Protein AF-A0A9E5EBV9-F1 (afdb_monomer)

Structure (mmCIF, N/CA/C/O backbone):
data_AF-A0A9E5EBV9-F1
#
_entry.id   AF-A0A9E5EBV9-F1
#
loop_
_atom_site.group_PDB
_atom_site.id
_atom_site.type_symbol
_atom_site.label_atom_id
_atom_site.label_alt_id
_atom_site.label_comp_id
_atom_site.label_asym_id
_atom_site.label_entity_id
_atom_site.label_seq_id
_atom_site.pdbx_PDB_ins_code
_atom_site.Cartn_x
_atom_site.Cartn_y
_atom_site.Cartn_z
_atom_site.occupancy
_atom_site.B_iso_or_equiv
_atom_site.auth_seq_id
_atom_site.auth_comp_id
_atom_site.auth_asym_id
_atom_site.auth_atom_id
_atom_site.pdbx_PDB_model_num
ATOM 1 N N . LEU A 1 1 ? -6.041 -7.191 -10.583 1.00 44.47 1 LEU A N 1
ATOM 2 C CA . LEU A 1 1 ? -5.386 -5.917 -10.210 1.00 44.47 1 LEU A CA 1
ATOM 3 C C . LEU A 1 1 ? -5.251 -5.049 -11.451 1.00 44.47 1 LEU A C 1
ATOM 5 O O . LEU A 1 1 ? -4.605 -5.477 -12.392 1.00 44.47 1 LEU A O 1
ATOM 9 N N . GLU A 1 2 ? -5.835 -3.852 -11.453 1.00 33.56 2 GLU A N 1
ATOM 10 C CA . GLU A 1 2 ? -5.531 -2.808 -12.446 1.00 33.56 2 GLU A CA 1
ATOM 11 C C . GLU A 1 2 ? -4.588 -1.787 -11.808 1.00 33.56 2 GLU A C 1
ATOM 13 O O . GLU A 1 2 ? -4.817 -1.449 -10.658 1.00 33.56 2 GLU A O 1
ATOM 18 N N . ILE A 1 3 ? -3.596 -1.239 -12.508 1.00 40.12 3 ILE A N 1
ATOM 19 C CA . ILE A 1 3 ? -2.870 -0.017 -12.107 1.00 40.12 3 ILE A CA 1
ATOM 20 C C . ILE A 1 3 ? -2.924 0.917 -13.307 1.00 40.12 3 ILE A C 1
ATOM 22 O O . ILE A 1 3 ? -2.638 0.493 -14.417 1.00 40.12 3 ILE A O 1
ATOM 26 N N . ARG A 1 4 ? -3.335 2.168 -13.114 1.00 34.97 4 ARG A N 1
ATOM 27 C CA . ARG A 1 4 ? -3.320 3.180 -14.175 1.00 34.97 4 ARG A CA 1
ATOM 28 C C . ARG A 1 4 ? -2.422 4.315 -13.713 1.00 34.97 4 ARG A C 1
ATOM 30 O O . ARG A 1 4 ? -2.756 4.956 -12.723 1.00 34.97 4 ARG A O 1
ATOM 37 N N . GLY A 1 5 ? -1.303 4.509 -14.408 1.00 34.41 5 GLY A N 1
ATOM 38 C CA . GLY A 1 5 ? -0.495 5.724 -14.322 1.00 34.41 5 GLY A CA 1
ATOM 39 C C . GLY A 1 5 ? -0.936 6.759 -15.370 1.00 34.41 5 GLY A C 1
ATOM 40 O O . GLY A 1 5 ? -1.606 6.387 -16.342 1.00 34.41 5 GLY A O 1
ATOM 41 N N . PRO A 1 6 ? -0.548 8.040 -15.233 1.00 37.88 6 PRO A N 1
ATOM 42 C CA . PRO A 1 6 ? -1.116 9.162 -15.994 1.00 37.88 6 PRO A CA 1
ATOM 43 C C . PRO A 1 6 ? -0.806 9.154 -17.501 1.00 37.88 6 PRO A C 1
ATOM 45 O O . PRO A 1 6 ? -1.364 9.962 -18.235 1.00 37.88 6 PRO A O 1
ATOM 48 N N . MET A 1 7 ? 0.073 8.258 -17.972 1.00 41.06 7 MET A N 1
ATOM 49 C CA . MET A 1 7 ? 0.537 8.195 -19.369 1.00 41.06 7 MET A CA 1
ATOM 50 C C . MET A 1 7 ? 0.573 6.775 -19.971 1.00 41.06 7 MET A C 1
ATOM 52 O O . MET A 1 7 ? 1.386 6.500 -20.846 1.00 41.06 7 MET A O 1
ATOM 56 N N . GLY A 1 8 ? -0.274 5.842 -19.519 1.00 38.03 8 GLY A N 1
ATOM 57 C CA . GLY A 1 8 ? -0.340 4.500 -20.133 1.00 38.03 8 GLY A CA 1
ATOM 58 C C . GLY A 1 8 ? 0.892 3.612 -1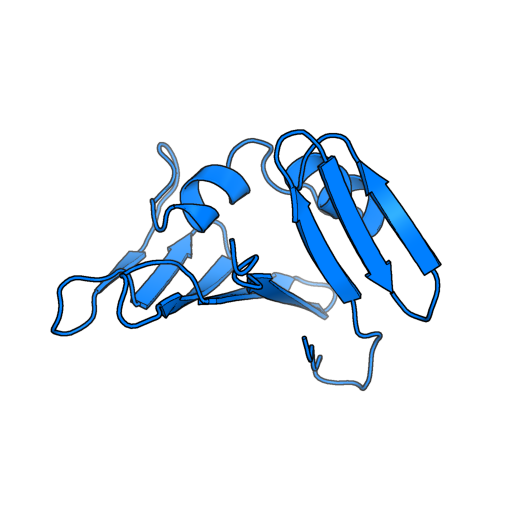9.883 1.00 38.03 8 GLY A C 1
ATOM 59 O O . GLY A 1 8 ? 1.202 2.741 -20.689 1.00 38.03 8 GLY A O 1
ATOM 60 N N . GLY A 1 9 ? 1.606 3.826 -18.773 1.00 37.00 9 GLY A N 1
ATOM 61 C CA . GLY A 1 9 ? 2.768 3.026 -18.377 1.00 37.00 9 GLY A CA 1
ATOM 62 C C . GLY A 1 9 ? 2.393 1.787 -17.554 1.00 37.00 9 GLY A C 1
ATOM 63 O O . GLY A 1 9 ? 1.720 1.914 -16.536 1.00 37.00 9 GLY A O 1
ATOM 64 N N . ALA A 1 10 ? 2.845 0.626 -18.040 1.00 44.00 10 ALA A N 1
ATOM 65 C CA . ALA A 1 10 ? 2.895 -0.728 -17.471 1.00 44.00 10 ALA A CA 1
ATOM 66 C C . ALA A 1 10 ? 2.175 -1.024 -16.137 1.00 44.00 10 ALA A C 1
ATOM 68 O O . ALA A 1 10 ? 2.545 -0.549 -15.063 1.00 44.00 10 ALA A O 1
ATOM 69 N N . ILE A 1 11 ? 1.218 -1.951 -16.211 1.00 51.16 11 ILE A N 1
ATOM 70 C CA . ILE A 1 11 ? 0.516 -2.550 -15.073 1.00 51.16 11 ILE A CA 1
ATOM 71 C C . ILE A 1 11 ? 1.452 -3.560 -14.404 1.00 51.16 11 ILE A C 1
ATOM 73 O O . ILE A 1 11 ? 1.984 -4.438 -15.084 1.00 51.16 11 ILE A O 1
ATOM 77 N N . ALA A 1 12 ? 1.627 -3.469 -13.084 1.00 57.00 12 ALA A N 1
ATOM 78 C CA . ALA A 1 12 ? 2.408 -4.443 -12.331 1.00 57.00 12 ALA A CA 1
ATOM 79 C C . ALA A 1 12 ? 1.597 -5.042 -11.167 1.00 57.00 12 ALA A C 1
ATOM 81 O O . ALA A 1 12 ? 1.024 -4.303 -10.372 1.00 57.00 12 ALA A O 1
ATOM 82 N N . LYS A 1 13 ? 1.521 -6.374 -11.067 1.00 61.81 13 LYS A N 1
ATOM 83 C CA . LYS A 1 13 ? 0.808 -7.115 -10.019 1.00 61.81 13 LYS A CA 1
ATOM 84 C C . LYS A 1 13 ? 1.749 -7.678 -8.986 1.00 61.81 13 LYS A C 1
ATOM 86 O O . LYS A 1 13 ? 2.511 -8.576 -9.299 1.00 61.81 13 LYS A O 1
ATOM 91 N N . ILE A 1 14 ? 1.631 -7.192 -7.753 1.00 63.09 14 ILE A N 1
ATOM 92 C CA . ILE A 1 14 ? 2.335 -7.759 -6.606 1.00 63.09 14 ILE A CA 1
ATOM 93 C C . ILE A 1 14 ? 1.414 -8.756 -5.903 1.00 63.09 14 ILE A C 1
ATOM 95 O O . ILE A 1 14 ? 0.296 -8.409 -5.530 1.00 63.09 14 ILE A O 1
ATOM 99 N N . THR A 1 15 ? 1.898 -9.981 -5.735 1.00 62.56 15 THR A N 1
ATOM 100 C CA . THR A 1 15 ? 1.306 -11.034 -4.904 1.00 62.56 15 THR A CA 1
ATOM 101 C C . THR A 1 15 ? 2.249 -11.262 -3.731 1.00 62.56 15 THR A C 1
ATOM 103 O O . THR A 1 15 ? 3.442 -11.439 -3.957 1.00 62.56 15 THR A O 1
ATOM 106 N N . ILE A 1 16 ? 1.744 -11.215 -2.499 1.00 56.31 16 ILE A N 1
ATOM 107 C CA . ILE A 1 16 ? 2.549 -11.422 -1.288 1.00 56.31 16 ILE A CA 1
ATOM 108 C C . ILE A 1 16 ? 2.058 -12.698 -0.613 1.00 56.31 16 ILE A C 1
ATOM 110 O O . ILE A 1 16 ? 0.903 -12.773 -0.203 1.00 56.31 16 ILE A O 1
ATOM 114 N N . ASN A 1 17 ? 2.958 -13.662 -0.484 1.00 61.00 17 ASN A N 1
ATOM 115 C CA . ASN A 1 17 ? 2.803 -14.890 0.278 1.00 61.00 17 ASN A CA 1
ATOM 116 C C . ASN A 1 17 ? 3.730 -14.836 1.508 1.00 61.00 17 ASN A C 1
ATOM 118 O O . ASN A 1 17 ? 4.711 -14.084 1.520 1.00 61.00 17 ASN A O 1
ATOM 122 N N . PRO A 1 18 ? 3.476 -15.635 2.557 1.00 59.16 18 PRO A N 1
ATOM 123 C CA . PRO A 1 18 ? 4.451 -15.816 3.627 1.00 59.16 18 PRO A CA 1
ATOM 124 C C . PRO A 1 18 ? 5.808 -16.274 3.060 1.00 59.16 18 PRO A C 1
ATOM 126 O O . PRO A 1 18 ? 5.918 -17.372 2.524 1.00 59.16 18 PRO A O 1
ATOM 129 N N . GLY A 1 19 ? 6.834 -15.422 3.164 1.00 64.69 19 GLY A N 1
ATOM 130 C CA . GLY A 1 19 ? 8.199 -15.707 2.696 1.00 64.69 19 GLY A CA 1
ATOM 131 C C . GLY A 1 19 ? 8.465 -15.480 1.202 1.00 64.69 19 GLY A C 1
ATOM 132 O O . GLY A 1 19 ? 9.565 -15.784 0.745 1.00 64.69 19 GLY A O 1
ATOM 133 N N . GLU A 1 20 ? 7.500 -14.960 0.438 1.00 69.31 20 GLU A N 1
ATOM 134 C CA . GLU A 1 20 ? 7.687 -14.689 -0.989 1.00 69.31 20 GLU A CA 1
ATOM 135 C C . GLU A 1 20 ? 6.816 -13.520 -1.464 1.00 69.31 20 GLU A C 1
ATOM 137 O O . GLU A 1 20 ? 5.628 -13.439 -1.164 1.00 69.31 20 GLU A O 1
ATOM 142 N N . ALA A 1 21 ? 7.378 -12.629 -2.274 1.00 64.31 21 ALA A N 1
ATOM 143 C CA . ALA A 1 21 ? 6.627 -11.633 -3.020 1.00 64.31 21 ALA A CA 1
ATOM 144 C C . ALA A 1 21 ? 6.908 -11.785 -4.517 1.00 64.31 21 ALA A C 1
ATOM 146 O O . ALA A 1 21 ? 8.061 -11.876 -4.927 1.00 64.31 21 ALA A O 1
ATOM 147 N N . ILE A 1 22 ? 5.864 -11.761 -5.343 1.00 70.06 22 ILE A N 1
AT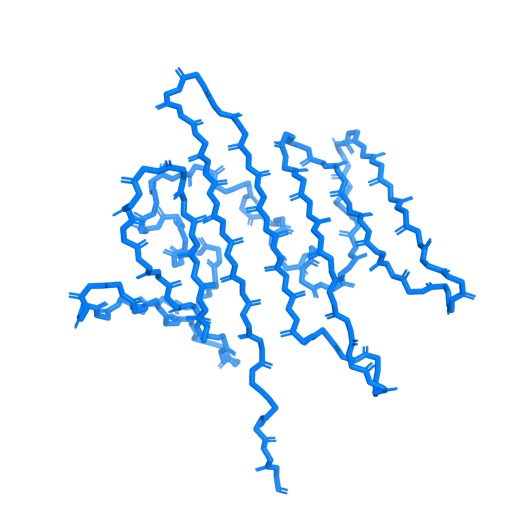OM 148 C CA . ILE A 1 22 ? 5.944 -11.904 -6.800 1.00 70.06 22 ILE A CA 1
ATOM 149 C C . ILE A 1 22 ? 5.368 -10.656 -7.459 1.00 70.06 22 ILE A C 1
ATOM 151 O O . ILE A 1 22 ? 4.209 -10.326 -7.230 1.00 70.06 22 ILE A O 1
ATOM 155 N N . LEU A 1 23 ? 6.142 -9.998 -8.316 1.00 71.19 23 LEU A N 1
ATOM 156 C CA . LEU A 1 23 ? 5.704 -8.939 -9.214 1.00 71.19 23 LEU A CA 1
ATOM 157 C C . LEU A 1 23 ? 5.501 -9.502 -10.616 1.00 71.19 23 LEU A C 1
ATOM 159 O O . LEU A 1 23 ? 6.426 -10.066 -11.183 1.00 71.19 23 LEU A O 1
ATOM 163 N N . GLU A 1 24 ? 4.357 -9.247 -11.229 1.00 70.31 24 GLU A N 1
ATOM 164 C CA . GLU A 1 24 ? 4.100 -9.514 -12.640 1.00 70.31 24 GLU A CA 1
ATOM 165 C C . GLU A 1 24 ? 3.893 -8.202 -13.399 1.00 70.31 24 GLU A C 1
ATOM 167 O O . GLU A 1 24 ? 2.942 -7.487 -13.113 1.00 70.31 24 GLU A O 1
ATOM 172 N N . ARG A 1 25 ? 4.755 -7.873 -14.364 1.00 62.72 25 ARG A N 1
ATOM 173 C CA . ARG A 1 25 ? 4.683 -6.651 -15.179 1.00 62.72 25 ARG A CA 1
ATOM 174 C C . ARG A 1 25 ? 4.930 -6.978 -16.645 1.00 62.72 25 ARG A C 1
ATOM 176 O O . ARG A 1 25 ? 5.954 -7.574 -16.960 1.00 62.72 25 ARG A O 1
ATOM 183 N N . ASP A 1 26 ? 4.035 -6.552 -17.535 1.00 64.25 26 ASP A N 1
ATOM 184 C CA . ASP A 1 26 ? 4.176 -6.738 -18.992 1.00 64.25 26 ASP A CA 1
ATOM 185 C C . ASP A 1 26 ? 4.516 -8.202 -19.376 1.00 64.25 26 ASP A C 1
ATOM 187 O O . ASP A 1 26 ? 5.352 -8.467 -20.239 1.00 64.25 26 ASP A O 1
ATOM 191 N N . GLY A 1 27 ? 3.926 -9.173 -18.664 1.00 64.25 27 GLY A N 1
ATOM 192 C CA . GLY A 1 27 ? 4.182 -10.611 -18.835 1.00 64.25 27 GLY A CA 1
ATOM 193 C C . GLY A 1 27 ? 5.469 -11.146 -18.186 1.00 64.25 27 GLY A C 1
ATOM 194 O O . GLY A 1 27 ? 5.694 -12.355 -18.192 1.00 64.25 27 GLY A O 1
ATOM 195 N N . LYS A 1 28 ? 6.309 -10.293 -17.588 1.00 65.06 28 LYS A N 1
ATOM 196 C CA . LYS A 1 28 ? 7.502 -10.697 -16.829 1.00 65.06 28 LYS A CA 1
ATOM 197 C C . LYS A 1 28 ? 7.177 -10.848 -15.352 1.00 65.06 28 LYS A C 1
ATOM 199 O O . LYS A 1 28 ? 6.596 -9.946 -14.755 1.00 65.06 28 LYS A O 1
ATOM 204 N N . LYS A 1 29 ? 7.608 -11.959 -14.756 1.00 73.75 29 LYS A N 1
ATOM 205 C CA . LYS A 1 29 ? 7.511 -12.200 -13.314 1.00 73.75 29 LYS A CA 1
ATOM 206 C C . LYS A 1 29 ? 8.874 -12.037 -12.654 1.00 73.75 29 LYS A C 1
ATOM 208 O O . LYS A 1 29 ? 9.856 -12.590 -13.139 1.00 73.75 29 LYS A O 1
ATOM 213 N N . VAL A 1 30 ? 8.921 -11.290 -11.561 1.00 74.44 30 VAL A N 1
ATOM 214 C CA . VAL A 1 30 ? 10.085 -11.143 -10.682 1.00 74.44 30 VAL A CA 1
ATOM 215 C C . VAL A 1 30 ? 9.637 -11.558 -9.291 1.00 74.44 30 VAL A C 1
ATOM 217 O O . VAL A 1 30 ? 8.573 -11.130 -8.860 1.00 74.44 30 VAL A O 1
ATOM 220 N N . SER A 1 31 ? 10.405 -12.386 -8.593 1.00 75.75 31 SER A N 1
ATOM 221 C CA . SER A 1 31 ? 10.123 -12.749 -7.203 1.00 75.75 31 SER A CA 1
ATOM 222 C C . SER A 1 31 ? 11.229 -12.270 -6.267 1.00 75.75 31 SER A C 1
ATOM 224 O O . SER A 1 31 ? 12.366 -12.041 -6.685 1.00 75.75 31 SER A O 1
ATOM 226 N N . ALA A 1 32 ? 10.884 -12.080 -4.998 1.00 75.69 32 ALA A N 1
ATOM 227 C CA . ALA A 1 32 ? 11.817 -11.790 -3.919 1.00 75.69 32 ALA A CA 1
ATOM 228 C C . ALA A 1 32 ? 11.324 -12.401 -2.600 1.00 75.69 32 ALA A C 1
ATOM 230 O O . ALA A 1 32 ? 10.174 -12.818 -2.493 1.00 75.69 32 ALA A O 1
ATOM 231 N N . ILE A 1 33 ? 12.197 -12.425 -1.592 1.00 72.62 33 ILE A N 1
ATOM 232 C CA . ILE A 1 33 ? 11.910 -12.984 -0.259 1.00 72.62 33 ILE A CA 1
ATOM 233 C C . ILE A 1 33 ? 10.861 -12.182 0.528 1.00 72.62 33 ILE A C 1
ATOM 235 O O . ILE A 1 33 ? 10.209 -12.711 1.423 1.00 72.62 33 ILE A O 1
ATOM 239 N N . ASP A 1 34 ? 10.686 -10.906 0.187 1.00 68.69 34 ASP A N 1
ATOM 240 C CA . ASP A 1 34 ? 9.685 -10.019 0.763 1.00 68.69 34 ASP A CA 1
ATOM 241 C C . ASP A 1 34 ? 9.318 -8.889 -0.214 1.00 68.69 34 ASP A C 1
ATOM 243 O O . ASP A 1 34 ? 9.967 -8.666 -1.245 1.00 68.69 34 ASP A O 1
ATOM 247 N N . ALA A 1 35 ? 8.227 -8.190 0.096 1.00 65.38 35 ALA A N 1
ATOM 248 C CA . ALA A 1 35 ? 7.671 -7.150 -0.761 1.00 65.38 35 ALA A CA 1
ATOM 249 C C . ALA A 1 35 ? 8.562 -5.898 -0.845 1.00 65.38 35 ALA A C 1
ATOM 251 O O . ALA A 1 35 ? 8.613 -5.265 -1.901 1.00 65.38 35 ALA A O 1
ATOM 252 N N . ASP A 1 36 ? 9.284 -5.557 0.226 1.00 69.06 36 ASP A N 1
ATOM 253 C CA . ASP A 1 36 ? 10.232 -4.440 0.242 1.00 69.06 36 ASP A CA 1
ATOM 254 C C . ASP A 1 36 ? 11.367 -4.691 -0.765 1.00 69.06 36 ASP A C 1
ATOM 256 O O . ASP A 1 36 ? 11.627 -3.849 -1.629 1.00 69.06 36 ASP A O 1
ATOM 260 N N . THR A 1 37 ? 11.967 -5.882 -0.725 1.00 71.31 37 THR A N 1
ATOM 261 C CA . THR A 1 37 ? 13.028 -6.328 -1.637 1.00 71.31 37 THR A CA 1
ATOM 262 C C . THR A 1 37 ? 12.525 -6.385 -3.077 1.00 71.31 37 THR A C 1
ATOM 264 O O . THR A 1 37 ? 13.205 -5.929 -3.998 1.00 71.31 37 THR A O 1
ATOM 267 N N . LEU A 1 38 ? 11.309 -6.897 -3.294 1.00 73.50 38 LEU A N 1
ATOM 268 C CA . LEU A 1 38 ? 10.704 -6.973 -4.623 1.00 73.50 38 LEU A CA 1
ATOM 269 C C . LEU A 1 38 ? 10.534 -5.587 -5.254 1.00 73.50 38 LEU A C 1
ATOM 271 O O . LEU A 1 38 ? 10.892 -5.372 -6.416 1.00 73.50 38 LEU A O 1
ATOM 275 N N . ILE A 1 39 ? 9.978 -4.640 -4.496 1.00 69.31 39 ILE A N 1
ATOM 276 C CA . ILE A 1 39 ? 9.736 -3.288 -4.994 1.00 69.31 39 ILE A CA 1
ATOM 277 C C . ILE A 1 39 ? 11.055 -2.532 -5.165 1.00 69.31 39 ILE A C 1
ATOM 279 O O . ILE A 1 39 ? 11.199 -1.816 -6.157 1.00 69.31 39 ILE A O 1
ATOM 283 N N . GLN A 1 40 ? 12.029 -2.721 -4.271 1.00 71.00 40 GLN A N 1
ATOM 284 C CA . GLN A 1 40 ? 13.363 -2.143 -4.428 1.00 71.00 40 GLN A CA 1
ATOM 285 C C . GLN A 1 40 ? 14.029 -2.628 -5.724 1.00 71.00 40 GLN A C 1
ATOM 287 O O . GLN A 1 40 ? 14.459 -1.804 -6.532 1.00 71.00 40 GLN A O 1
ATOM 292 N N . ASN A 1 41 ? 14.051 -3.943 -5.960 1.00 69.12 41 ASN A N 1
ATOM 293 C CA . ASN A 1 41 ? 14.649 -4.542 -7.157 1.00 69.12 41 ASN A CA 1
ATOM 294 C C . ASN A 1 41 ? 13.932 -4.132 -8.446 1.00 69.12 41 ASN A C 1
ATOM 296 O O . ASN A 1 41 ? 14.558 -4.030 -9.498 1.00 69.12 41 ASN A O 1
ATOM 300 N N . THR A 1 42 ? 12.622 -3.898 -8.378 1.00 63.81 42 THR A N 1
ATOM 301 C CA . THR A 1 42 ? 11.835 -3.575 -9.571 1.00 63.81 42 THR A CA 1
ATOM 302 C C . THR A 1 42 ? 11.835 -2.087 -9.887 1.00 63.81 42 THR A C 1
ATOM 304 O O . THR A 1 42 ? 12.028 -1.693 -11.036 1.00 63.81 42 THR A O 1
ATOM 307 N N . LEU A 1 43 ? 11.528 -1.248 -8.900 1.00 62.56 43 LEU A N 1
ATOM 308 C CA . LEU A 1 43 ? 11.303 0.177 -9.125 1.00 62.56 43 LEU A CA 1
ATOM 309 C C . LEU A 1 43 ? 12.591 0.993 -8.967 1.00 62.56 43 LEU A C 1
ATOM 311 O O . LEU A 1 43 ? 12.590 2.175 -9.301 1.00 62.56 43 LEU A O 1
ATOM 315 N N . GLY A 1 44 ? 13.673 0.400 -8.440 1.00 58.59 44 GLY A N 1
ATOM 316 C CA . GLY A 1 44 ? 14.925 1.108 -8.145 1.00 58.59 44 GLY A CA 1
ATOM 317 C C . GLY A 1 44 ? 14.754 2.212 -7.098 1.00 58.59 44 GLY A C 1
ATOM 318 O O . GLY A 1 44 ? 15.622 3.067 -6.931 1.00 58.59 44 GLY A O 1
ATOM 319 N N . LEU A 1 45 ? 13.612 2.226 -6.409 1.00 59.41 45 LEU A N 1
ATOM 320 C CA . LEU A 1 45 ? 13.304 3.210 -5.389 1.00 59.41 45 LEU A CA 1
ATOM 321 C C . LEU A 1 45 ? 13.931 2.750 -4.079 1.00 59.41 45 LEU A C 1
ATOM 323 O O . LEU A 1 45 ? 13.768 1.582 -3.712 1.00 59.41 45 LEU A O 1
ATOM 327 N N . PRO A 1 46 ? 14.549 3.656 -3.307 1.00 54.34 46 PRO A N 1
ATOM 328 C CA . PRO A 1 46 ? 14.755 3.412 -1.897 1.00 54.34 46 PRO A CA 1
ATOM 329 C C . PRO A 1 46 ? 13.370 3.446 -1.244 1.00 54.34 46 PRO A C 1
ATOM 331 O O . PRO A 1 46 ? 12.925 4.477 -0.733 1.00 54.34 46 PRO A O 1
ATOM 334 N N . LEU A 1 47 ? 12.640 2.327 -1.300 1.00 54.28 47 LEU A N 1
ATOM 335 C CA . LEU A 1 47 ? 11.639 2.091 -0.280 1.00 54.28 47 LEU A CA 1
ATOM 336 C C . LEU A 1 47 ? 12.404 2.110 1.037 1.00 54.28 47 LEU A C 1
ATOM 338 O O . LEU A 1 47 ? 13.412 1.413 1.180 1.00 54.28 47 LEU A O 1
ATOM 342 N N . PRO A 1 48 ? 12.004 2.958 1.983 1.00 52.75 48 PRO A N 1
ATOM 343 C CA . PRO A 1 48 ? 12.691 2.993 3.248 1.00 52.75 48 PRO A CA 1
ATOM 344 C C . PRO A 1 48 ? 12.430 1.636 3.907 1.00 52.75 48 PRO A C 1
ATOM 346 O O . PRO A 1 48 ? 11.280 1.299 4.178 1.00 52.75 48 PRO A O 1
ATOM 349 N N . ALA A 1 49 ? 13.505 0.867 4.089 1.00 49.28 49 ALA A N 1
ATOM 350 C CA . ALA A 1 49 ? 13.569 -0.596 4.202 1.00 49.28 49 ALA A CA 1
ATOM 351 C C . ALA A 1 49 ? 12.815 -1.262 5.379 1.00 49.28 49 ALA A C 1
ATOM 353 O O . ALA A 1 49 ? 13.172 -2.360 5.788 1.00 49.28 49 ALA A O 1
ATOM 354 N N . ARG A 1 50 ? 11.821 -0.597 5.986 1.00 58.84 50 ARG A N 1
ATOM 355 C CA . ARG A 1 50 ? 10.934 -1.099 7.056 1.00 58.84 50 ARG A CA 1
ATOM 356 C C . ARG A 1 50 ? 9.527 -0.463 7.024 1.00 58.84 50 ARG A C 1
ATOM 358 O O . ARG A 1 50 ? 8.839 -0.419 8.045 1.00 58.84 50 ARG A O 1
ATOM 365 N N . GLY A 1 51 ? 9.128 0.153 5.906 1.00 68.19 51 GLY A N 1
ATOM 366 C CA . GLY A 1 51 ? 7.886 0.936 5.801 1.00 68.19 51 GLY A CA 1
ATOM 367 C C . GLY A 1 51 ? 6.691 0.189 5.278 1.00 68.19 51 GLY A C 1
ATOM 368 O O . GLY A 1 51 ? 5.594 0.384 5.804 1.00 68.19 51 GLY A O 1
ATOM 369 N N . LEU A 1 52 ? 6.903 -0.692 4.307 1.00 75.62 52 LEU A N 1
ATOM 370 C CA . LEU A 1 52 ? 5.784 -1.322 3.641 1.00 75.62 52 LEU A CA 1
ATOM 371 C C . LEU A 1 52 ? 5.027 -2.240 4.595 1.00 75.62 52 LEU A C 1
ATOM 373 O O . LEU A 1 52 ? 3.815 -2.124 4.666 1.00 75.62 52 LEU A O 1
ATOM 377 N N . SER A 1 53 ? 5.703 -3.043 5.418 1.00 76.88 53 SER A N 1
ATOM 378 C CA . SER A 1 53 ? 5.033 -3.907 6.403 1.00 76.88 53 SER A CA 1
ATOM 379 C C . SER A 1 53 ? 4.130 -3.139 7.374 1.00 76.88 53 SER A C 1
ATOM 381 O O . SER A 1 53 ? 3.011 -3.570 7.633 1.00 76.88 53 SER A O 1
ATOM 383 N N . ASN A 1 54 ? 4.563 -1.983 7.890 1.00 85.00 54 ASN A N 1
ATOM 384 C CA . ASN A 1 54 ? 3.716 -1.162 8.765 1.00 85.00 54 ASN A CA 1
ATOM 385 C C . ASN A 1 54 ? 2.499 -0.635 7.999 1.00 85.00 54 ASN A C 1
ATOM 387 O O . ASN A 1 54 ? 1.368 -0.781 8.455 1.00 85.00 54 ASN A O 1
ATOM 391 N N . TRP A 1 55 ? 2.718 -0.105 6.797 1.00 87.25 55 TRP A N 1
ATOM 392 C CA . TRP A 1 55 ? 1.640 0.376 5.942 1.00 87.25 55 TRP A CA 1
ATOM 393 C C . TRP A 1 55 ? 0.675 -0.738 5.524 1.00 87.25 55 TRP A C 1
ATOM 395 O O . TRP A 1 55 ? -0.525 -0.539 5.589 1.00 87.25 55 TRP A O 1
ATOM 405 N N . LEU A 1 56 ? 1.144 -1.945 5.215 1.00 83.00 56 LEU A N 1
ATOM 406 C CA . LEU A 1 56 ? 0.293 -3.109 4.943 1.00 83.00 56 LEU A CA 1
ATOM 407 C C . LEU A 1 56 ? -0.620 -3.460 6.128 1.00 83.00 56 LEU A C 1
ATOM 409 O O . LEU A 1 56 ? -1.731 -3.939 5.923 1.00 83.00 56 LEU A O 1
ATOM 4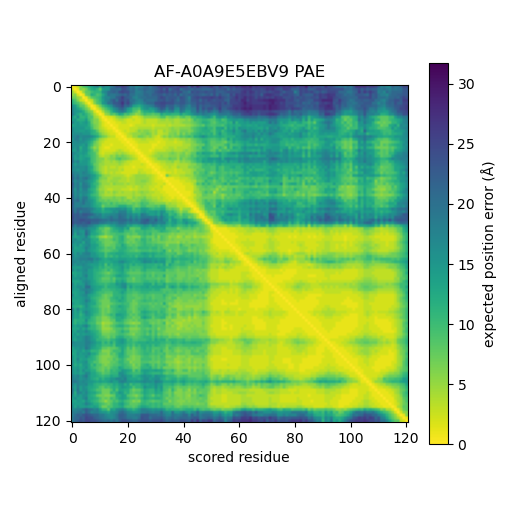13 N N . ASN A 1 57 ? -0.185 -3.161 7.355 1.00 83.56 57 ASN A N 1
ATOM 414 C CA . ASN A 1 57 ? -0.976 -3.309 8.578 1.00 83.56 57 ASN A CA 1
ATOM 415 C C . ASN A 1 57 ? -1.815 -2.060 8.926 1.00 83.56 57 ASN A C 1
ATOM 417 O O . ASN A 1 57 ? -2.422 -2.000 9.995 1.00 83.56 57 ASN A O 1
ATOM 421 N N . GLY A 1 58 ? -1.843 -1.039 8.063 1.00 87.12 58 GLY A N 1
ATOM 422 C CA . GLY A 1 58 ? -2.513 0.237 8.329 1.00 87.12 58 GLY A CA 1
ATOM 423 C C . GLY A 1 58 ? -1.840 1.067 9.429 1.00 87.12 58 GLY A C 1
ATOM 424 O O . GLY A 1 58 ? -2.484 1.894 10.070 1.00 87.12 58 GLY A O 1
ATOM 425 N N . GLN A 1 59 ? -0.555 0.849 9.695 1.00 87.88 59 GLN A N 1
ATOM 426 C CA . GLN A 1 59 ? 0.179 1.496 10.779 1.00 87.88 59 GLN A CA 1
ATOM 427 C C . GLN A 1 59 ? 1.136 2.565 10.256 1.00 87.88 59 GLN A C 1
ATOM 429 O O . GLN A 1 59 ? 1.746 2.432 9.196 1.00 87.88 59 GLN A O 1
ATOM 434 N N . LEU A 1 60 ? 1.289 3.631 11.042 1.00 88.81 60 LEU A N 1
ATOM 435 C CA . LEU A 1 60 ? 2.333 4.624 10.826 1.00 88.81 60 LEU A CA 1
ATOM 436 C C . LEU A 1 60 ? 3.689 4.041 11.199 1.00 88.81 60 LEU A C 1
ATOM 438 O O . LEU A 1 60 ? 3.817 3.293 12.168 1.00 88.81 60 LEU A O 1
ATOM 442 N N . ARG A 1 61 ? 4.728 4.472 10.496 1.00 86.31 61 ARG A N 1
ATOM 443 C CA . ARG A 1 61 ? 6.088 4.257 10.972 1.00 86.31 61 ARG A CA 1
ATOM 444 C C . ARG A 1 61 ? 6.470 5.211 12.090 1.00 86.31 61 ARG A C 1
ATOM 446 O O . ARG A 1 61 ? 6.100 6.382 12.067 1.00 86.31 61 ARG A O 1
ATOM 453 N N . ALA A 1 62 ? 7.296 4.723 13.008 1.00 81.00 62 ALA A N 1
ATOM 454 C CA . ALA A 1 62 ? 7.985 5.569 13.969 1.00 81.00 62 ALA A CA 1
ATOM 455 C C . ALA A 1 62 ? 9.084 6.404 13.289 1.00 81.00 62 ALA A C 1
ATOM 457 O O . ALA A 1 62 ? 9.744 5.944 12.357 1.00 81.00 62 ALA A O 1
ATOM 458 N N . GLY A 1 63 ? 9.309 7.616 13.801 1.00 81.88 63 GLY A N 1
ATOM 459 C CA . GLY A 1 63 ? 10.461 8.443 13.430 1.00 81.88 63 GLY A CA 1
ATOM 460 C C . GLY A 1 63 ? 10.287 9.334 12.198 1.00 81.88 63 GLY A C 1
ATOM 461 O O . GLY A 1 63 ? 11.236 10.026 11.845 1.00 81.88 63 GLY A O 1
ATOM 462 N N . SER A 1 64 ? 9.108 9.373 11.566 1.00 80.81 64 SER A N 1
ATOM 463 C CA . SER A 1 64 ? 8.808 10.338 10.499 1.00 80.81 64 SER A CA 1
ATOM 464 C C . SER A 1 64 ? 7.436 10.998 10.678 1.00 80.81 64 SER A C 1
ATOM 466 O O . SER A 1 64 ? 6.494 10.340 11.135 1.00 80.81 64 SER A O 1
ATOM 468 N N . PRO A 1 65 ? 7.295 12.294 10.328 1.00 85.25 65 PRO A N 1
ATOM 469 C CA . PRO A 1 65 ? 6.007 12.974 10.347 1.00 85.25 65 PRO A CA 1
ATOM 470 C C . PRO A 1 65 ? 4.987 12.247 9.476 1.00 85.25 65 PRO A C 1
ATOM 472 O O . PRO A 1 65 ? 5.285 11.858 8.344 1.00 85.25 65 PRO A O 1
ATOM 475 N N . ALA A 1 66 ? 3.775 12.098 9.999 1.00 92.12 66 ALA A N 1
ATOM 476 C CA . ALA A 1 66 ? 2.711 11.398 9.307 1.00 92.12 66 ALA A CA 1
ATOM 477 C C . ALA A 1 66 ? 1.334 11.974 9.624 1.00 92.12 66 ALA A C 1
ATOM 479 O O . ALA A 1 66 ? 1.114 12.566 10.682 1.00 92.12 66 ALA A O 1
ATOM 480 N N . ARG A 1 67 ? 0.388 11.723 8.723 1.00 94.62 67 ARG A N 1
ATOM 481 C CA . ARG A 1 67 ? -1.046 11.916 8.942 1.00 94.62 67 ARG A CA 1
ATOM 482 C C . ARG A 1 67 ? -1.757 10.580 8.765 1.00 94.62 67 ARG A C 1
ATOM 484 O O . ARG A 1 67 ? -1.460 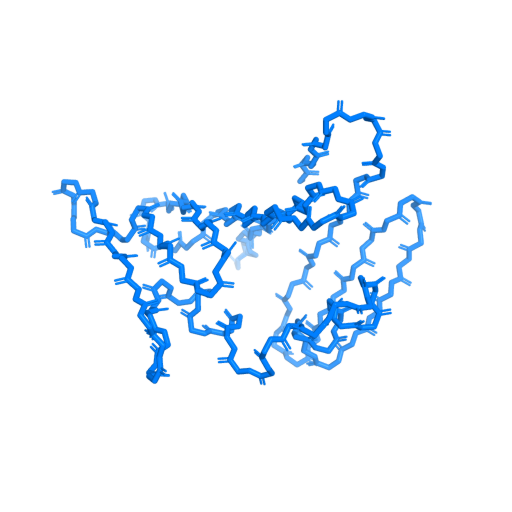9.856 7.820 1.00 94.62 67 ARG A O 1
ATOM 491 N N . LEU A 1 68 ? -2.693 10.275 9.659 1.00 94.75 68 LEU A N 1
ATOM 492 C CA . LEU A 1 68 ? -3.549 9.093 9.591 1.00 94.75 68 LEU A CA 1
ATOM 493 C C . LEU A 1 68 ? -5.007 9.537 9.679 1.00 94.75 68 LEU A C 1
ATOM 495 O O . LEU A 1 68 ? -5.391 10.238 10.611 1.00 94.75 68 LEU A O 1
ATOM 499 N N . GLU A 1 69 ? -5.808 9.109 8.714 1.00 96.94 69 GLU A N 1
ATOM 500 C CA . GLU A 1 69 ? -7.250 9.332 8.670 1.00 96.94 69 GLU A CA 1
ATOM 501 C C . GLU A 1 69 ? -7.958 7.991 8.834 1.00 96.94 69 GLU A C 1
ATOM 503 O O . GLU A 1 69 ? -7.570 6.999 8.211 1.00 96.94 69 GLU A O 1
ATOM 508 N N . ARG A 1 70 ? -9.004 7.960 9.660 1.00 95.19 70 ARG A N 1
ATOM 509 C CA . ARG A 1 70 ? -9.866 6.788 9.845 1.00 95.19 70 ARG A CA 1
ATOM 510 C C . ARG A 1 70 ? -11.243 7.038 9.243 1.00 95.19 70 ARG A C 1
ATOM 512 O O . ARG A 1 70 ? -11.663 8.185 9.112 1.00 95.19 70 ARG A O 1
ATOM 519 N N . ASP A 1 71 ? -11.926 5.973 8.854 1.00 91.12 71 ASP A N 1
ATOM 520 C CA . ASP A 1 71 ? -13.332 6.027 8.465 1.00 91.12 71 ASP A CA 1
ATOM 521 C C . ASP A 1 71 ? -14.272 5.995 9.687 1.00 91.12 71 ASP A C 1
ATOM 523 O O . ASP A 1 71 ? -13.836 5.933 10.840 1.00 91.12 71 ASP A O 1
ATOM 527 N N . ASN A 1 72 ? -15.583 6.014 9.430 1.00 91.06 72 ASN A N 1
ATOM 528 C CA . ASN A 1 72 ? -16.619 5.980 10.469 1.00 91.06 72 ASN A CA 1
ATOM 529 C C . ASN A 1 72 ? -16.638 4.667 11.274 1.00 91.06 72 ASN A C 1
ATOM 531 O O . ASN A 1 72 ? -17.237 4.620 12.343 1.00 91.06 72 ASN A O 1
ATOM 535 N N . GLN A 1 73 ? -16.002 3.605 10.771 1.00 88.12 73 GLN A N 1
ATOM 536 C CA . GLN A 1 73 ? -15.858 2.321 11.461 1.00 88.12 73 GLN A CA 1
ATOM 537 C C . GLN A 1 73 ? -14.555 2.254 12.276 1.00 88.12 73 GLN A C 1
ATOM 539 O O . GLN A 1 73 ? -14.250 1.229 12.888 1.00 88.12 73 GLN A O 1
ATOM 544 N N . GLY A 1 74 ? -13.767 3.334 12.278 1.00 90.31 74 GLY A N 1
ATOM 545 C CA . GLY A 1 74 ? -12.469 3.400 12.931 1.00 90.31 74 GLY A CA 1
ATOM 546 C C . GLY A 1 74 ? -11.360 2.677 12.166 1.00 90.31 74 GLY A C 1
ATOM 547 O O . GLY A 1 74 ? -10.263 2.540 12.708 1.00 90.31 74 GLY A O 1
ATOM 548 N N . GLN A 1 75 ? -11.594 2.225 10.932 1.00 92.12 75 GLN A N 1
ATOM 549 C CA . GLN A 1 75 ? -10.570 1.591 10.103 1.00 92.12 75 GLN A CA 1
ATOM 550 C C . GLN A 1 75 ? -9.706 2.654 9.429 1.00 92.12 75 GLN A C 1
ATOM 552 O O . GLN A 1 75 ? -10.144 3.777 9.188 1.00 92.12 75 GLN A O 1
ATOM 557 N N . VAL A 1 76 ? -8.448 2.330 9.151 1.00 95.56 76 VAL A N 1
ATOM 558 C CA . VAL A 1 76 ? -7.497 3.283 8.565 1.00 95.56 76 VAL A CA 1
ATOM 559 C C . VAL A 1 76 ? -7.888 3.534 7.117 1.00 95.56 76 VAL A C 1
ATOM 561 O O . VAL A 1 76 ? -7.827 2.632 6.303 1.00 95.56 76 VAL A O 1
ATOM 564 N N . LYS A 1 77 ? -8.280 4.755 6.772 1.00 96.06 77 LYS A N 1
ATOM 565 C CA . LYS A 1 77 ? -8.712 5.119 5.419 1.00 96.06 77 LYS A CA 1
ATOM 566 C C . LYS A 1 77 ? -7.561 5.659 4.580 1.00 96.06 77 LYS A C 1
ATOM 568 O O . LYS A 1 77 ? -7.439 5.327 3.399 1.00 96.06 77 LYS A O 1
ATOM 573 N N . ARG A 1 78 ? -6.721 6.502 5.187 1.00 97.00 78 ARG A N 1
ATOM 574 C CA . ARG A 1 78 ? -5.593 7.147 4.514 1.00 97.00 78 ARG A CA 1
ATOM 575 C C . ARG A 1 78 ? -4.404 7.293 5.452 1.00 97.00 78 ARG A C 1
ATOM 577 O O . ARG A 1 78 ? -4.579 7.632 6.620 1.00 97.00 78 ARG A O 1
ATOM 584 N N . ILE A 1 79 ? -3.202 7.077 4.928 1.00 95.38 79 ILE A N 1
ATOM 585 C CA . ILE A 1 79 ? -1.953 7.487 5.576 1.00 95.38 79 ILE A CA 1
ATOM 586 C C . ILE A 1 79 ? -1.194 8.383 4.605 1.00 95.38 79 ILE A C 1
ATOM 588 O O . ILE A 1 79 ? -1.070 8.044 3.436 1.00 95.38 79 ILE A O 1
ATOM 592 N N . SER A 1 80 ? -0.661 9.498 5.088 1.00 94.00 80 SER A N 1
ATOM 593 C CA . SER A 1 80 ? 0.305 10.308 4.344 1.00 94.00 80 SER A CA 1
ATOM 594 C C . SER A 1 80 ? 1.600 10.355 5.148 1.00 94.00 80 SER A C 1
ATOM 596 O O . SER A 1 80 ? 1.611 10.899 6.253 1.00 94.00 80 SER A O 1
ATOM 598 N N . GLN A 1 81 ? 2.672 9.742 4.642 1.00 90.81 81 GLN A N 1
ATOM 599 C CA . GLN A 1 81 ? 3.947 9.611 5.354 1.00 90.81 81 GLN A CA 1
ATOM 600 C C . GLN A 1 81 ? 5.117 9.497 4.364 1.00 90.81 81 GLN A C 1
ATOM 602 O O . GLN A 1 81 ? 5.026 8.779 3.375 1.00 90.81 81 GLN A O 1
ATOM 607 N N . ASP A 1 82 ? 6.228 10.200 4.612 1.00 85.19 82 ASP A N 1
ATOM 608 C CA . ASP A 1 82 ? 7.456 10.129 3.791 1.00 85.19 82 ASP A CA 1
ATOM 609 C C . ASP A 1 82 ? 7.260 10.430 2.290 1.00 85.19 82 ASP A C 1
ATOM 611 O O . ASP A 1 82 ? 7.926 9.867 1.416 1.00 85.19 82 ASP A O 1
ATOM 615 N N . GLY A 1 83 ? 6.321 11.331 1.985 1.00 85.25 83 GLY A N 1
ATOM 616 C CA . GLY A 1 83 ? 5.954 11.701 0.615 1.00 85.25 83 GLY A CA 1
ATOM 617 C C . GLY A 1 83 ? 5.085 10.667 -0.104 1.00 85.25 83 GLY A C 1
ATOM 618 O O . GLY A 1 83 ? 4.798 10.848 -1.284 1.00 85.25 83 GLY A O 1
ATOM 619 N N . TRP A 1 84 ? 4.674 9.602 0.585 1.00 87.56 84 TRP A N 1
ATOM 620 C CA . TRP A 1 84 ? 3.680 8.657 0.103 1.00 87.56 84 TRP A CA 1
ATOM 621 C C . TRP A 1 84 ? 2.294 9.030 0.606 1.00 87.56 84 TRP A C 1
ATOM 623 O O . TRP A 1 84 ? 2.110 9.329 1.786 1.00 87.56 84 TRP A O 1
ATOM 633 N N . ASP A 1 85 ? 1.321 8.930 -0.287 1.00 91.31 85 ASP A N 1
ATOM 634 C CA . ASP A 1 85 ? -0.099 8.942 0.018 1.00 91.31 85 ASP A CA 1
ATOM 635 C C . ASP A 1 85 ? -0.656 7.535 -0.171 1.00 91.31 85 ASP A C 1
ATOM 637 O O . ASP A 1 85 ? -0.590 6.960 -1.255 1.00 91.31 85 ASP A O 1
ATOM 641 N N . LEU A 1 86 ? -1.194 6.977 0.905 1.00 92.38 86 LEU A N 1
ATOM 642 C CA . LEU A 1 86 ? -1.692 5.617 0.988 1.00 92.38 86 LEU A CA 1
ATOM 643 C C . LEU A 1 86 ? -3.201 5.642 1.178 1.00 92.38 86 LEU A C 1
ATOM 645 O O . LEU A 1 86 ? -3.684 6.246 2.132 1.00 92.38 86 LEU A O 1
ATOM 649 N N . ALA A 1 87 ? -3.937 4.963 0.306 1.00 94.44 87 ALA A N 1
ATOM 650 C CA . ALA A 1 87 ? -5.384 4.818 0.374 1.00 94.44 87 ALA A CA 1
ATOM 651 C C . ALA A 1 87 ? -5.764 3.344 0.528 1.00 94.44 87 ALA A C 1
ATOM 653 O O . ALA A 1 87 ? -5.372 2.503 -0.287 1.00 94.44 87 ALA A O 1
ATOM 654 N N . TYR A 1 88 ? -6.554 3.062 1.558 1.00 93.75 88 TYR A N 1
ATOM 655 C CA . TYR A 1 88 ? -6.917 1.713 1.969 1.00 93.75 88 TYR A CA 1
ATOM 656 C C . TYR A 1 88 ? -8.356 1.394 1.579 1.00 93.75 88 TYR A C 1
ATOM 658 O O . TYR A 1 88 ? -9.250 2.233 1.707 1.00 93.75 88 TYR A O 1
ATOM 666 N N . VAL A 1 89 ? -8.578 0.160 1.142 1.00 91.62 89 VAL A N 1
ATOM 667 C CA . VAL A 1 89 ? -9.898 -0.465 1.073 1.00 91.62 89 VAL A CA 1
ATOM 668 C C . VAL A 1 89 ? -9.843 -1.746 1.874 1.00 91.62 89 VAL A C 1
ATOM 670 O O . VAL A 1 89 ? -8.943 -2.568 1.682 1.00 91.62 89 VAL A O 1
ATOM 673 N N . TRP A 1 90 ? -10.813 -1.891 2.761 1.00 90.00 90 TRP A N 1
ATOM 674 C CA . TRP A 1 90 ? -10.978 -3.040 3.631 1.00 90.00 90 TRP A CA 1
ATOM 675 C C . TRP A 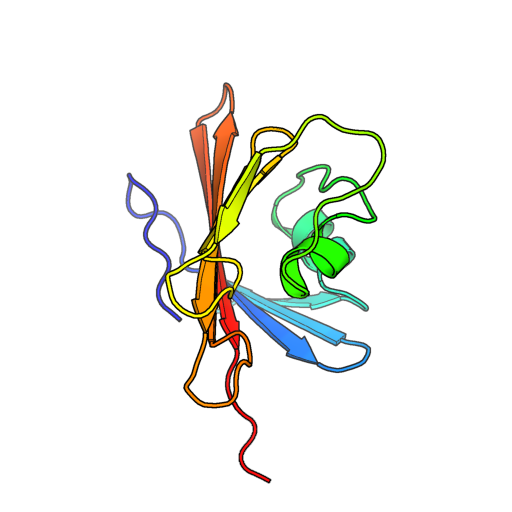1 90 ? -12.245 -3.780 3.238 1.00 90.00 90 TRP A C 1
ATOM 677 O O . TRP A 1 90 ? -13.231 -3.151 2.851 1.00 90.00 90 TRP A O 1
ATOM 687 N N . ASN A 1 91 ? -12.218 -5.098 3.373 1.00 87.00 91 ASN A N 1
ATOM 688 C CA . ASN A 1 91 ? -13.412 -5.915 3.234 1.00 87.00 91 ASN A CA 1
ATOM 689 C C . ASN A 1 91 ? -14.224 -5.949 4.541 1.00 87.00 91 ASN A C 1
ATOM 691 O O . ASN A 1 91 ? -13.810 -5.427 5.581 1.00 87.00 91 ASN A O 1
ATOM 695 N N . GLU A 1 92 ? -15.376 -6.616 4.503 1.00 86.31 92 GLU A N 1
ATOM 696 C CA . GLU A 1 92 ? -16.272 -6.765 5.660 1.00 86.31 92 GLU A CA 1
ATOM 697 C C . GLU A 1 92 ? -15.599 -7.460 6.859 1.00 86.31 92 GLU A C 1
ATOM 699 O O . GLU A 1 92 ? -15.886 -7.146 8.014 1.00 86.31 92 GLU A O 1
ATOM 704 N N . SER A 1 93 ? -14.623 -8.332 6.596 1.00 86.69 93 SER A N 1
ATOM 705 C CA . SER A 1 93 ? -13.824 -9.038 7.606 1.00 86.69 93 SER A CA 1
ATOM 706 C C . SER A 1 93 ? -12.651 -8.215 8.158 1.00 86.69 93 SER A C 1
ATOM 708 O O . SER A 1 93 ? -11.776 -8.776 8.820 1.00 86.69 93 SER A O 1
ATOM 710 N N . LYS A 1 94 ? -12.597 -6.900 7.893 1.00 85.75 94 LYS A N 1
ATOM 711 C CA . LYS A 1 94 ? -11.521 -5.978 8.319 1.00 85.75 94 LYS A CA 1
ATOM 712 C C . LYS A 1 94 ? -10.129 -6.376 7.822 1.00 85.75 94 LYS A C 1
ATOM 714 O O . LYS A 1 94 ? -9.119 -6.009 8.421 1.00 85.75 94 LYS A O 1
ATOM 719 N N . LYS A 1 95 ? -10.060 -7.128 6.726 1.00 84.69 95 LYS A N 1
ATOM 720 C CA . LYS A 1 95 ? -8.811 -7.421 6.023 1.00 84.69 95 LYS A CA 1
ATOM 721 C C . LYS A 1 95 ? -8.642 -6.419 4.892 1.00 84.69 95 LYS A C 1
ATOM 723 O O . LYS A 1 95 ? -9.618 -6.018 4.259 1.00 84.69 95 LYS A O 1
ATOM 728 N N . ILE A 1 96 ? -7.402 -6.016 4.638 1.00 83.25 96 ILE A N 1
ATOM 729 C CA . ILE A 1 96 ? -7.100 -5.139 3.514 1.00 83.25 96 ILE A CA 1
ATOM 730 C C . ILE A 1 96 ? -7.410 -5.878 2.208 1.00 83.25 96 ILE A C 1
ATOM 732 O O . ILE A 1 96 ? -6.929 -6.981 1.978 1.00 83.25 96 ILE A O 1
ATOM 736 N N . GLU A 1 97 ? -8.251 -5.281 1.375 1.00 84.75 97 GLU A N 1
ATOM 737 C CA . GLU A 1 97 ? -8.587 -5.781 0.039 1.00 84.75 97 GLU A CA 1
ATOM 738 C C . GLU A 1 97 ? -7.709 -5.089 -1.005 1.00 84.75 97 GLU A C 1
ATOM 740 O O . GLU A 1 97 ? -7.238 -5.696 -1.971 1.00 84.75 97 GLU A O 1
ATOM 745 N N . ARG A 1 98 ? -7.435 -3.797 -0.787 1.00 86.06 98 ARG A N 1
ATOM 746 C CA . ARG A 1 98 ? -6.614 -2.995 -1.685 1.00 86.06 98 ARG A CA 1
ATOM 747 C C . ARG A 1 98 ? -5.853 -1.902 -0.952 1.00 86.06 98 ARG A C 1
ATOM 749 O O . ARG A 1 98 ? -6.427 -1.157 -0.163 1.00 86.06 98 ARG A 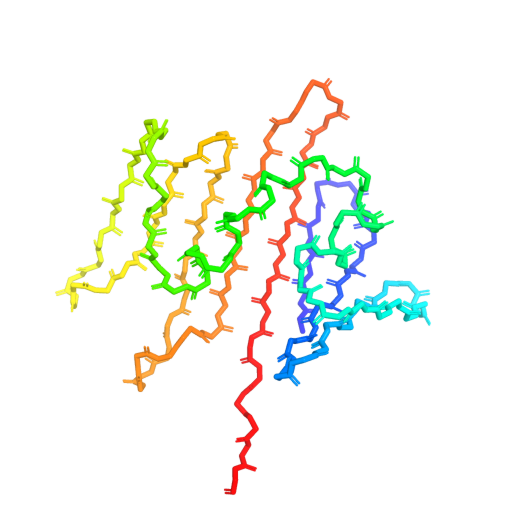O 1
ATOM 756 N N . LEU A 1 99 ? -4.587 -1.739 -1.325 1.00 85.62 99 LEU A N 1
ATOM 757 C CA . LEU A 1 99 ? -3.757 -0.595 -0.959 1.00 85.62 99 LEU A CA 1
ATOM 758 C C . LEU A 1 99 ? -3.315 0.131 -2.225 1.00 85.62 99 LEU A C 1
ATOM 760 O O . LEU A 1 99 ? -2.650 -0.457 -3.073 1.00 85.62 99 LEU A O 1
ATOM 764 N N . THR A 1 100 ? -3.659 1.406 -2.361 1.00 86.88 100 THR A N 1
ATOM 765 C CA . THR A 1 100 ? -3.059 2.276 -3.380 1.00 86.88 100 THR A CA 1
ATOM 766 C C . THR A 1 100 ? -2.031 3.169 -2.704 1.00 86.88 100 THR A C 1
ATOM 768 O O . THR A 1 100 ? -2.361 3.810 -1.712 1.00 86.88 100 THR A O 1
ATOM 771 N N . MET A 1 101 ? -0.815 3.234 -3.235 1.00 84.88 101 MET A N 1
ATOM 772 C CA . MET A 1 101 ? 0.242 4.123 -2.764 1.00 84.88 101 MET A CA 1
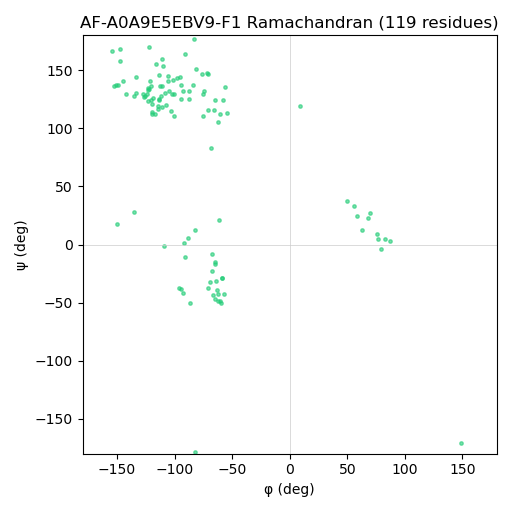ATOM 773 C C . MET A 1 101 ? 0.700 5.005 -3.916 1.00 84.88 101 MET A C 1
ATOM 775 O O . MET A 1 101 ? 1.119 4.497 -4.954 1.00 84.88 101 MET A O 1
ATOM 779 N N . THR A 1 102 ? 0.644 6.315 -3.729 1.00 83.12 102 THR A N 1
ATOM 780 C CA . THR A 1 102 ? 1.077 7.285 -4.733 1.00 83.12 102 THR A CA 1
ATOM 781 C C . THR A 1 102 ? 2.174 8.165 -4.169 1.00 83.12 102 THR A C 1
ATOM 783 O O . THR A 1 102 ? 2.108 8.571 -3.008 1.00 83.12 102 THR A O 1
ATOM 786 N N . ARG A 1 103 ? 3.175 8.487 -4.982 1.00 80.62 103 ARG A N 1
ATOM 787 C CA . ARG A 1 103 ? 4.234 9.426 -4.614 1.00 80.62 103 ARG A CA 1
ATOM 788 C C . ARG A 1 103 ? 4.619 10.278 -5.804 1.00 80.62 103 ARG A C 1
ATOM 790 O O . ARG A 1 103 ? 4.954 9.754 -6.859 1.00 80.62 103 ARG A O 1
ATOM 797 N N . ASN A 1 104 ? 4.644 11.587 -5.601 1.00 77.50 104 ASN A N 1
ATOM 798 C CA . ASN A 1 104 ? 5.193 12.511 -6.582 1.00 77.50 104 ASN A CA 1
ATOM 799 C C . ASN A 1 104 ? 6.698 12.658 -6.353 1.00 77.50 104 ASN A C 1
ATOM 801 O O . ASN A 1 104 ? 7.152 12.856 -5.223 1.00 77.50 104 ASN A O 1
ATOM 805 N N . THR A 1 105 ? 7.473 12.551 -7.424 1.00 71.00 105 THR A N 1
ATOM 806 C CA . THR A 1 105 ? 8.913 12.797 -7.442 1.00 71.00 105 THR A CA 1
ATOM 807 C C . THR A 1 105 ? 9.237 13.883 -8.460 1.00 71.00 105 THR A C 1
ATOM 809 O O . THR A 1 105 ? 8.409 14.269 -9.283 1.00 71.00 105 THR A O 1
ATOM 812 N N . ASN 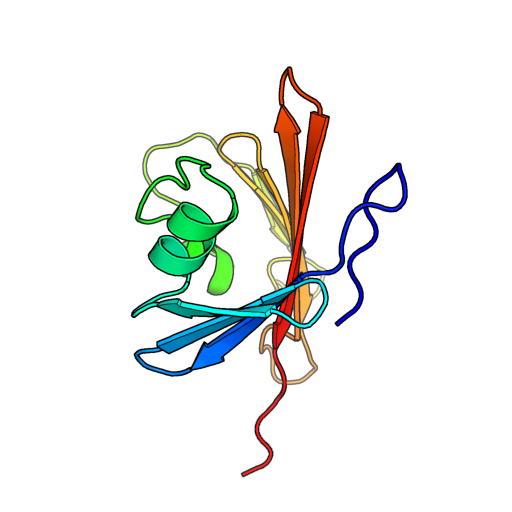A 1 106 ? 10.483 14.353 -8.444 1.00 72.12 106 ASN A N 1
ATOM 813 C CA . ASN A 1 106 ? 10.967 15.319 -9.431 1.00 72.12 106 ASN A CA 1
ATOM 814 C C . ASN A 1 106 ? 10.996 14.750 -10.863 1.00 72.12 106 ASN A C 1
ATOM 816 O O . ASN A 1 106 ? 11.136 15.509 -11.815 1.00 72.12 106 ASN A O 1
ATOM 820 N N . THR A 1 107 ? 10.900 13.427 -11.020 1.00 63.69 107 THR A N 1
ATOM 821 C CA . THR A 1 107 ? 10.985 12.723 -12.307 1.00 63.69 107 THR A CA 1
ATOM 822 C C . THR A 1 107 ? 9.645 12.149 -12.775 1.00 63.69 107 THR A C 1
ATOM 824 O O . THR A 1 107 ? 9.590 11.573 -13.859 1.00 63.69 107 THR A O 1
ATOM 827 N N . GLY A 1 108 ? 8.566 12.302 -11.997 1.00 67.62 108 GLY A N 1
ATOM 828 C CA . GLY A 1 108 ? 7.225 11.827 -12.345 1.00 67.62 108 GLY A CA 1
ATOM 829 C C . GLY A 1 108 ? 6.389 11.417 -11.131 1.00 67.62 108 GLY A C 1
ATOM 830 O O . GLY A 1 108 ? 6.772 11.645 -9.985 1.00 67.62 108 GLY A O 1
ATOM 831 N N . SER A 1 109 ? 5.233 10.797 -11.373 1.00 68.69 109 SER A N 1
ATOM 832 C CA . SER A 1 109 ? 4.438 10.151 -10.323 1.00 68.69 109 SER A CA 1
ATOM 833 C C . SER A 1 109 ? 4.709 8.650 -10.291 1.00 68.69 109 SER A C 1
ATOM 835 O O . SER A 1 109 ? 4.909 8.003 -11.320 1.00 68.69 109 SER A O 1
ATOM 837 N N . ILE A 1 110 ? 4.723 8.097 -9.086 1.00 70.94 110 ILE A N 1
ATOM 838 C CA . ILE A 1 110 ? 4.853 6.670 -8.829 1.00 70.94 110 ILE A CA 1
ATOM 839 C C . ILE A 1 110 ? 3.518 6.206 -8.279 1.00 70.94 110 ILE A C 1
ATOM 841 O O . ILE A 1 110 ? 3.112 6.649 -7.207 1.00 70.94 110 ILE A O 1
ATOM 845 N N . ASP A 1 111 ? 2.873 5.296 -8.998 1.00 71.94 111 ASP A N 1
ATOM 846 C CA . ASP A 1 111 ? 1.581 4.732 -8.634 1.00 71.94 111 ASP A CA 1
ATOM 847 C C . ASP A 1 111 ? 1.734 3.229 -8.397 1.00 71.94 111 ASP A C 1
ATOM 849 O O . ASP A 1 111 ? 1.986 2.451 -9.317 1.00 71.94 111 ASP A O 1
ATOM 853 N N . VAL A 1 112 ? 1.577 2.812 -7.145 1.00 74.19 112 VAL A N 1
ATOM 854 C CA . VAL A 1 112 ? 1.586 1.408 -6.730 1.00 74.19 112 VAL A CA 1
ATOM 855 C C . VAL A 1 112 ? 0.178 1.034 -6.295 1.00 74.19 112 VAL A C 1
ATOM 857 O O . VAL A 1 112 ? -0.491 1.772 -5.574 1.00 74.19 112 VAL A O 1
ATOM 860 N N . ARG A 1 113 ? -0.293 -0.136 -6.712 1.00 76.19 113 ARG A N 1
ATOM 861 C CA . ARG A 1 113 ? -1.550 -0.699 -6.232 1.00 76.19 113 ARG A CA 1
ATOM 862 C C . ARG A 1 113 ? -1.321 -2.156 -5.885 1.00 76.19 113 ARG A C 1
ATOM 864 O O . ARG A 1 113 ? -0.782 -2.913 -6.683 1.00 76.19 113 ARG A O 1
ATOM 871 N N . LEU A 1 114 ? -1.753 -2.534 -4.699 1.00 74.50 114 LEU A N 1
ATOM 872 C CA . LEU A 1 114 ? -1.713 -3.892 -4.189 1.00 74.50 114 LEU A CA 1
ATOM 873 C C . LEU A 1 114 ? -3.164 -4.346 -4.054 1.00 74.50 114 LEU A C 1
ATOM 875 O O . LEU A 1 114 ? -3.956 -3.640 -3.431 1.00 74.50 114 LEU A O 1
ATOM 879 N N . ILE A 1 115 ? -3.523 -5.467 -4.681 1.00 76.19 115 ILE A N 1
ATOM 880 C CA . ILE A 1 115 ? -4.800 -6.158 -4.448 1.00 76.19 115 ILE A CA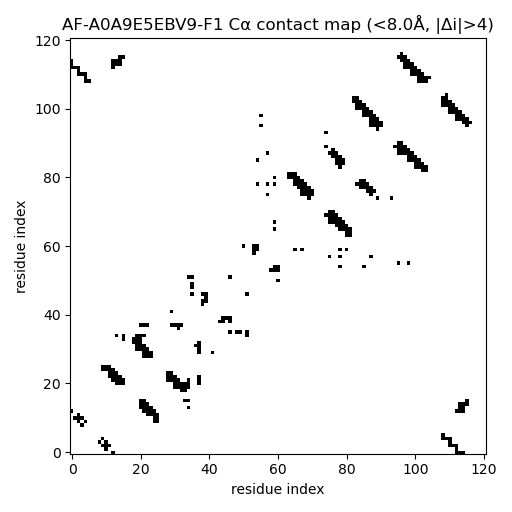 1
ATOM 881 C C . ILE A 1 115 ? -4.437 -7.418 -3.683 1.00 76.19 115 ILE A C 1
ATOM 883 O O . ILE A 1 115 ? -3.558 -8.162 -4.120 1.00 76.19 115 ILE A O 1
ATOM 887 N N . PHE A 1 116 ? -5.141 -7.654 -2.589 1.00 73.12 116 PHE A N 1
ATOM 888 C CA . PHE A 1 116 ? -4.995 -8.850 -1.781 1.00 73.12 116 PHE A CA 1
ATOM 889 C C . PHE A 1 116 ? -6.129 -9.793 -2.151 1.00 73.12 116 PHE A C 1
ATOM 891 O O . PHE A 1 116 ? -7.293 -9.508 -1.873 1.00 73.12 116 PHE A O 1
ATOM 898 N N . ASP A 1 117 ? -5.785 -10.892 -2.815 1.00 65.12 117 ASP A N 1
ATOM 899 C CA . ASP A 1 117 ? -6.747 -11.958 -3.063 1.00 65.12 117 ASP A CA 1
ATOM 900 C C . ASP A 1 117 ? -6.972 -12.714 -1.752 1.00 65.12 117 ASP A C 1
ATOM 902 O O . ASP A 1 117 ? -6.014 -13.048 -1.047 1.00 65.12 117 ASP A O 1
ATOM 906 N N . GLN A 1 118 ? -8.232 -12.958 -1.393 1.00 57.66 118 GLN A N 1
ATOM 907 C CA . GLN A 1 118 ? -8.517 -13.898 -0.318 1.00 57.66 118 GLN A CA 1
ATOM 908 C C . GLN A 1 118 ? -8.294 -15.287 -0.908 1.00 57.66 118 GLN A C 1
ATOM 910 O O . GLN A 1 118 ? -9.043 -15.716 -1.784 1.00 57.66 118 GLN A O 1
ATOM 915 N N . VAL A 1 119 ? -7.248 -15.979 -0.458 1.00 48.03 119 VAL A N 1
ATOM 916 C CA . VAL A 1 119 ? -7.160 -17.418 -0.696 1.00 48.03 119 VAL A CA 1
ATOM 917 C C . VAL A 1 119 ? -8.367 -18.007 0.028 1.00 48.03 119 VAL A C 1
ATOM 919 O O . VAL A 1 119 ? -8.424 -17.971 1.256 1.00 48.03 119 VAL A O 1
ATOM 922 N N . ASN A 1 120 ? -9.380 -18.410 -0.739 1.00 39.62 120 ASN A N 1
ATOM 923 C CA . ASN A 1 120 ? -10.477 -19.209 -0.218 1.00 39.62 120 ASN A CA 1
ATOM 924 C C . ASN A 1 120 ? -9.842 -20.500 0.299 1.00 39.62 120 ASN A C 1
ATOM 926 O O . ASN A 1 120 ? -9.272 -21.254 -0.492 1.00 39.62 120 ASN A O 1
ATOM 930 N N . GLU A 1 121 ? -9.870 -20.680 1.614 1.00 35.44 121 GLU A N 1
ATOM 931 C CA . GLU A 1 121 ? -9.576 -21.960 2.257 1.00 35.44 121 GLU A CA 1
ATOM 932 C C . GLU A 1 121 ? -10.786 -22.889 2.116 1.00 35.44 121 GLU A C 1
ATOM 934 O O . GLU A 1 121 ? -11.929 -22.387 2.261 1.00 35.44 121 GLU A O 1
#

Radius of gyration: 14.28 Å; Cα contacts (8 Å, |Δi|>4): 215; chains: 1; bounding box: 32×37×34 Å

Secondary structure (DSSP, 8-state):
-----TT----EEEEEETTEEEEEETTEEEEESSHHHHHHHHH-----TTSHHHHHTT-PPTTS-EEEEE-TTS-EEEEEETTEEEEEEE-TTS-EEEEEEEEEETTEEEEEEEE------

pLDDT: mean 72.74, std 16.68, range [33.56, 97.0]

Nearest PDB structures (foldseek):
  8uy4-assembly1_A  TM=5.654E-01  e=1.695E-02  Acinetobacter baumannii AB307-0294
  8qja-assembly2_B  TM=8.300E-01  e=3.305E-01  Advenella mimigardefordensis DPN7
  8uxt-assembly1_A  TM=5.104E-01  e=6.706E-02  Acinetobacter baumannii AB307-0294
  8qja-assembly3_C  TM=4.177E-01  e=1.530E-01  Advenella mimigardefordensis DPN7
  8qja-assembly4_D  TM=4.137E-01  e=3.690E-01  Advenella mimigardefordensis DPN7

Foldseek 3Di:
DAWDDPPPDWDWAWADDQQKIWIATPNDIDMDRGPQVRCCVPVVDPPVNPAVVQVQVLHDDPDWDKDWDADPVRQTAWIQTPQKIWGFDADPVRHTQKIWIWHQDPVGIDIDMYGHDPPDD

Mean predicted aligned error: 9.45 Å

Solvent-accessible surface area (backbone atoms only — not comparable to full-atom values): 7326 Å² total; per-residue (Å²): 128,83,53,85,46,102,79,82,56,77,46,57,43,50,46,82,54,98,71,32,13,37,37,38,38,88,92,44,75,49,74,28,66,34,61,64,57,35,47,29,74,69,70,72,44,85,63,64,93,77,44,62,69,34,47,76,70,66,38,82,64,86,95,57,76,69,47,80,42,60,46,98,86,68,46,62,37,34,39,38,44,90,69,32,41,34,43,50,40,64,45,98,83,73,42,70,37,31,43,38,39,38,32,77,54,100,89,48,76,45,76,47,47,39,52,51,80,79,79,82,128

Sequence (121 aa):
LEIRGPMGGAIAKITINPGEAILERDGKKVSAIDADTLIQNTLGLPLPARGLSNWLNGQLRAGSPARLERDNQGQVKRISQDGWDLAYVWNESKKIERLTMTRNTNTGSIDVRLIFDQVNE